Protein AF-A0A7C3A676-F1 (afdb_monomer)

Structure (mmCIF, N/CA/C/O backbone):
data_AF-A0A7C3A676-F1
#
_entry.id   AF-A0A7C3A676-F1
#
loop_
_atom_site.group_PDB
_atom_site.id
_atom_site.type_symbol
_atom_site.label_atom_id
_atom_site.label_alt_id
_atom_site.label_comp_id
_atom_site.label_asym_id
_atom_site.label_entity_id
_atom_site.label_seq_id
_atom_site.pdbx_PDB_ins_code
_atom_site.Cartn_x
_atom_site.Cartn_y
_atom_site.Cartn_z
_atom_site.occupancy
_atom_site.B_iso_or_equiv
_atom_site.auth_seq_id
_atom_site.auth_comp_id
_atom_site.auth_asym_id
_atom_site.auth_atom_id
_atom_site.pdbx_PDB_model_num
ATOM 1 N N . MET A 1 1 ? 19.407 -30.381 -9.471 1.00 45.50 1 MET A N 1
ATOM 2 C CA . MET A 1 1 ? 19.135 -29.825 -8.133 1.00 45.50 1 MET A CA 1
ATOM 3 C C . MET A 1 1 ? 17.690 -29.392 -8.176 1.00 45.50 1 MET A C 1
ATOM 5 O O . MET A 1 1 ? 17.385 -28.466 -8.913 1.00 45.50 1 MET A O 1
ATOM 9 N N . GLU A 1 2 ? 16.801 -30.163 -7.560 1.00 44.75 2 GLU A N 1
ATOM 10 C CA . GLU A 1 2 ? 15.381 -29.816 -7.490 1.00 44.75 2 GLU A CA 1
ATOM 11 C C . GLU A 1 2 ? 15.238 -28.639 -6.521 1.00 44.75 2 GLU A C 1
ATOM 13 O O . GLU A 1 2 ? 15.694 -28.715 -5.381 1.00 44.75 2 GLU A O 1
ATOM 18 N N . GLU A 1 3 ? 14.711 -27.517 -7.012 1.00 46.34 3 GLU A N 1
ATOM 19 C CA . GLU A 1 3 ? 14.457 -26.332 -6.196 1.00 46.34 3 GLU A CA 1
ATOM 20 C C . GLU A 1 3 ? 13.332 -26.639 -5.204 1.00 46.34 3 GLU A C 1
ATOM 22 O O . GLU A 1 3 ? 12.216 -26.984 -5.598 1.00 46.34 3 GLU A O 1
ATOM 27 N N . GLU A 1 4 ? 13.620 -26.522 -3.906 1.00 50.91 4 GLU A N 1
ATOM 28 C CA . GLU A 1 4 ? 12.592 -26.653 -2.879 1.00 50.91 4 GLU A CA 1
ATOM 29 C C . GLU A 1 4 ? 11.526 -25.557 -3.059 1.00 50.91 4 GLU A C 1
ATOM 31 O O . GLU A 1 4 ? 11.861 -24.376 -3.219 1.00 50.91 4 GLU A O 1
ATOM 36 N N . PRO A 1 5 ? 10.228 -25.903 -3.009 1.00 44.09 5 PRO A N 1
ATOM 37 C CA . PRO A 1 5 ? 9.170 -24.919 -3.135 1.00 44.09 5 PRO A CA 1
ATOM 38 C C . PRO A 1 5 ? 9.249 -23.924 -1.972 1.00 44.09 5 PRO A C 1
ATOM 40 O O . PRO A 1 5 ? 9.315 -24.318 -0.808 1.00 44.09 5 PRO A O 1
ATOM 43 N N . LEU A 1 6 ? 9.190 -22.623 -2.284 1.00 57.06 6 LEU A N 1
ATOM 44 C CA . LEU A 1 6 ? 9.014 -21.536 -1.314 1.00 57.06 6 LEU A CA 1
ATOM 45 C C . LEU A 1 6 ? 7.661 -21.691 -0.589 1.00 57.06 6 LEU A C 1
ATOM 47 O O . LEU A 1 6 ? 6.676 -21.014 -0.891 1.00 57.06 6 LEU A O 1
ATOM 51 N N . VAL A 1 7 ? 7.585 -22.610 0.372 1.00 51.97 7 VAL A N 1
ATOM 52 C CA . VAL A 1 7 ? 6.413 -22.792 1.223 1.00 51.97 7 VAL A CA 1
ATOM 53 C C . VAL A 1 7 ? 6.361 -21.628 2.209 1.00 51.97 7 VAL A C 1
ATOM 55 O O . VAL A 1 7 ? 7.254 -21.409 3.027 1.00 51.97 7 VAL A O 1
ATOM 58 N N . ARG A 1 8 ? 5.281 -20.850 2.088 1.00 51.19 8 ARG A N 1
ATOM 59 C CA . ARG A 1 8 ? 4.954 -19.678 2.901 1.00 51.19 8 ARG A CA 1
ATOM 60 C C . ARG A 1 8 ? 5.052 -20.006 4.391 1.00 51.19 8 ARG A C 1
ATOM 62 O O . ARG A 1 8 ? 4.233 -20.754 4.920 1.00 51.19 8 ARG A O 1
ATOM 69 N N . ARG A 1 9 ? 5.981 -19.358 5.096 1.00 53.09 9 ARG A N 1
ATOM 70 C CA . ARG A 1 9 ? 5.909 -19.259 6.556 1.00 53.09 9 ARG A CA 1
ATOM 71 C C . ARG A 1 9 ? 4.659 -18.453 6.903 1.00 53.09 9 ARG A C 1
ATOM 73 O O . ARG A 1 9 ? 4.603 -17.253 6.641 1.00 53.09 9 ARG A O 1
ATOM 80 N N . HIS A 1 10 ? 3.645 -19.108 7.463 1.00 48.91 10 HIS A N 1
ATOM 81 C CA . HIS A 1 10 ? 2.546 -18.411 8.121 1.00 48.91 10 HIS A CA 1
ATOM 82 C C . HIS A 1 10 ? 3.152 -17.673 9.315 1.00 48.91 10 HIS A C 1
ATOM 84 O O . HIS A 1 10 ? 3.461 -18.288 10.330 1.00 48.91 10 HIS A O 1
ATOM 90 N N . ASN A 1 11 ? 3.426 -16.378 9.164 1.00 52.81 11 ASN A N 1
ATOM 91 C CA . ASN A 1 11 ? 3.906 -15.562 10.265 1.00 52.81 11 ASN A CA 1
ATOM 92 C C . ASN A 1 11 ? 2.674 -15.171 11.099 1.00 52.81 11 ASN A C 1
ATOM 94 O O . ASN A 1 11 ? 1.883 -14.348 10.635 1.00 52.81 11 ASN A O 1
ATOM 98 N N . PRO A 1 12 ? 2.466 -15.735 12.305 1.00 55.19 12 PRO A N 1
ATOM 99 C CA . PRO A 1 12 ? 1.241 -15.524 13.084 1.00 55.19 12 PRO A CA 1
ATOM 100 C C . PRO A 1 12 ? 1.063 -14.069 13.554 1.00 55.19 12 PRO A C 1
ATOM 102 O O . PRO A 1 12 ? 0.052 -13.732 14.164 1.00 55.19 12 PRO A O 1
ATOM 105 N N . ARG A 1 13 ? 2.042 -13.193 13.289 1.00 71.44 13 ARG A N 1
ATOM 106 C CA . ARG A 1 13 ? 2.032 -11.786 13.695 1.00 71.44 13 ARG A CA 1
ATOM 107 C C . ARG A 1 13 ? 1.218 -10.861 12.789 1.00 71.44 13 ARG A C 1
ATOM 109 O O . ARG A 1 13 ? 0.818 -9.800 13.264 1.00 71.44 13 ARG A O 1
ATOM 116 N N . PHE A 1 14 ? 0.950 -11.222 11.530 1.00 80.50 14 PHE A N 1
ATOM 117 C CA . PHE A 1 14 ? 0.287 -10.319 10.578 1.00 80.50 14 PHE A CA 1
ATOM 118 C C . PHE A 1 14 ? -0.700 -11.076 9.684 1.00 80.50 14 PHE A C 1
ATOM 120 O O . PHE A 1 14 ? -0.361 -12.099 9.094 1.00 80.50 14 PHE A O 1
ATOM 127 N N . ARG A 1 15 ? -1.933 -10.568 9.558 1.00 89.50 15 ARG A N 1
ATOM 128 C CA . ARG A 1 15 ? -2.944 -11.146 8.663 1.00 89.50 15 ARG A CA 1
ATOM 129 C C . ARG A 1 15 ? -2.781 -10.574 7.256 1.00 89.50 15 ARG A C 1
ATOM 131 O O . ARG A 1 15 ? -2.953 -9.376 7.064 1.00 89.50 15 ARG A O 1
ATOM 138 N N . THR A 1 16 ? -2.515 -11.435 6.278 1.00 90.50 16 THR A N 1
ATOM 139 C CA . THR A 1 16 ? -2.428 -11.059 4.857 1.00 90.50 16 THR A CA 1
ATOM 140 C C . THR A 1 16 ? -3.714 -11.435 4.124 1.00 90.50 16 THR A C 1
ATOM 142 O O . THR A 1 16 ? -4.190 -12.563 4.247 1.00 90.50 16 THR A O 1
ATOM 145 N N . ILE A 1 17 ? -4.268 -10.503 3.347 1.00 91.12 17 ILE A N 1
ATOM 146 C CA . ILE A 1 17 ? -5.465 -10.710 2.521 1.00 91.12 17 ILE A CA 1
ATOM 147 C C . ILE A 1 17 ? -5.115 -10.313 1.087 1.00 91.12 17 ILE A C 1
ATOM 149 O O . ILE A 1 17 ? -4.716 -9.179 0.847 1.00 91.12 17 ILE A O 1
ATOM 153 N N . ALA A 1 18 ? -5.252 -11.246 0.146 1.00 90.44 18 ALA A N 1
ATOM 154 C CA . ALA A 1 18 ? -5.069 -10.981 -1.278 1.00 90.44 18 ALA A CA 1
ATOM 155 C C . ALA A 1 18 ? -6.436 -10.797 -1.948 1.00 90.44 18 ALA A C 1
ATOM 157 O O . ALA A 1 18 ? -7.304 -11.661 -1.832 1.00 90.44 18 ALA A O 1
ATOM 158 N N . ILE A 1 19 ? -6.617 -9.680 -2.654 1.00 88.88 19 ILE A N 1
ATOM 159 C CA . ILE A 1 19 ? -7.839 -9.354 -3.398 1.00 88.88 19 ILE A CA 1
ATOM 160 C C . ILE A 1 19 ? -7.522 -9.496 -4.888 1.00 88.88 19 ILE A C 1
ATOM 162 O O . ILE A 1 19 ? -6.638 -8.820 -5.403 1.00 88.88 19 ILE A O 1
ATOM 166 N N . THR A 1 20 ? -8.223 -10.393 -5.582 1.00 88.50 20 THR A N 1
ATOM 167 C CA . THR A 1 20 ? -7.958 -10.733 -6.990 1.00 88.50 20 THR A CA 1
ATOM 168 C C . THR A 1 20 ? -9.255 -10.942 -7.779 1.00 88.50 20 THR A C 1
ATOM 170 O O . THR A 1 20 ? -10.339 -11.005 -7.204 1.00 88.50 20 THR A O 1
ATOM 173 N N . SER A 1 21 ? -9.159 -11.005 -9.108 1.00 85.38 21 SER A N 1
ATOM 174 C CA . SER A 1 21 ? -10.281 -11.238 -10.025 1.00 85.38 21 SER A CA 1
ATOM 175 C C . SER A 1 21 ? -9.778 -11.664 -11.403 1.00 85.38 21 SER A C 1
ATOM 177 O O . SER A 1 21 ? -8.751 -11.157 -11.843 1.00 85.38 21 SER A O 1
ATOM 179 N N . GLY A 1 22 ? -10.565 -12.437 -12.153 1.00 82.62 22 GLY A N 1
ATOM 180 C CA . GLY A 1 22 ? -10.228 -12.811 -13.535 1.00 82.62 22 GLY A CA 1
ATOM 181 C C . GLY A 1 22 ? -10.493 -11.744 -14.609 1.00 82.62 22 GLY A C 1
ATOM 182 O O . GLY A 1 22 ? -10.188 -11.983 -15.771 1.00 82.62 22 GLY A O 1
ATOM 183 N N . LYS A 1 23 ? -11.089 -10.591 -14.267 1.00 81.88 23 LYS A N 1
ATOM 184 C CA . LYS A 1 23 ? -11.439 -9.524 -15.225 1.00 81.88 23 LYS A CA 1
ATOM 185 C C . LYS A 1 23 ? -10.940 -8.149 -14.763 1.00 81.88 23 LYS A C 1
ATOM 187 O O . LYS A 1 23 ? 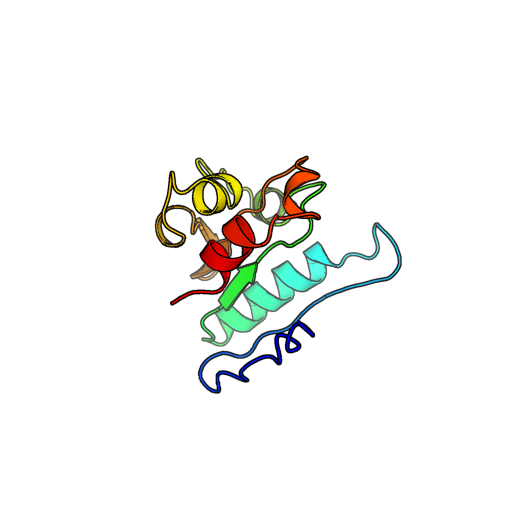-10.907 -7.856 -13.566 1.00 81.88 23 LYS A O 1
ATOM 192 N N . GLY A 1 24 ? -10.580 -7.290 -15.716 1.00 82.50 24 GLY A N 1
ATOM 193 C CA . GLY A 1 24 ? -10.311 -5.869 -15.462 1.00 82.50 24 GLY A CA 1
ATOM 194 C C . GLY A 1 24 ? -11.585 -5.107 -15.073 1.00 82.50 24 GLY A C 1
ATOM 195 O O . GLY A 1 24 ? -12.689 -5.546 -15.381 1.00 82.50 24 GLY A O 1
ATOM 196 N N . GLY A 1 25 ? -11.447 -3.983 -14.364 1.00 83.12 25 GLY A N 1
ATOM 197 C CA . GLY A 1 25 ? -12.564 -3.059 -14.106 1.00 83.12 25 GLY A CA 1
ATOM 198 C C . GLY A 1 25 ? -13.611 -3.487 -13.065 1.00 83.12 25 GLY A C 1
ATOM 199 O O . GLY A 1 25 ? -14.529 -2.727 -12.794 1.00 83.12 25 GLY A O 1
ATOM 200 N N . VAL A 1 26 ? -13.478 -4.648 -12.415 1.00 88.81 26 VAL A N 1
ATOM 201 C CA . VAL A 1 26 ? -14.473 -5.143 -11.431 1.00 88.81 26 VAL A CA 1
ATOM 202 C C . VAL A 1 26 ? -14.445 -4.439 -10.061 1.00 88.81 26 VAL A C 1
ATOM 204 O O . VAL A 1 26 ? -15.131 -4.863 -9.139 1.00 88.81 26 VAL A O 1
ATOM 207 N N . GLY A 1 27 ? -13.615 -3.406 -9.888 1.00 88.50 27 GLY A N 1
ATOM 208 C CA . GLY A 1 27 ? -13.556 -2.630 -8.643 1.00 88.50 27 GLY A CA 1
ATOM 209 C C . GLY A 1 27 ? -12.644 -3.182 -7.538 1.00 88.50 27 GLY A C 1
ATOM 210 O O . GLY A 1 27 ? -12.790 -2.778 -6.389 1.00 88.50 27 GLY A O 1
ATOM 211 N N . LYS A 1 28 ? -11.675 -4.058 -7.850 1.00 89.69 28 LYS A N 1
ATOM 212 C CA . LYS A 1 28 ? -10.715 -4.605 -6.862 1.00 89.69 28 LYS A CA 1
ATOM 213 C C . LYS A 1 28 ? -10.036 -3.530 -6.012 1.00 89.69 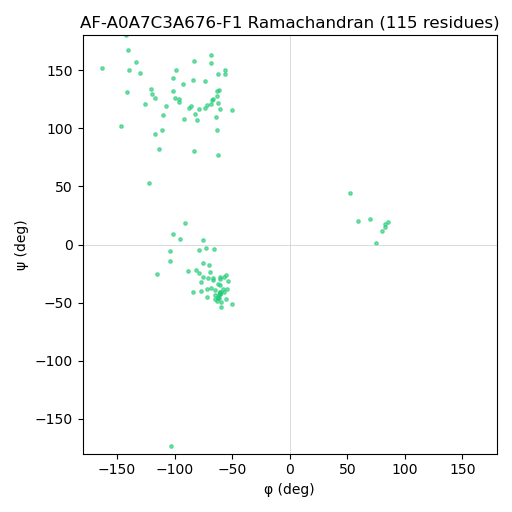28 LYS A C 1
ATOM 215 O O . LYS A 1 28 ? -10.051 -3.632 -4.792 1.00 89.69 28 LYS A O 1
ATOM 220 N N . THR A 1 29 ? -9.466 -2.511 -6.654 1.00 87.62 29 THR A N 1
ATOM 221 C CA . THR A 1 29 ? -8.756 -1.416 -5.978 1.00 87.62 29 THR A CA 1
ATOM 222 C C . THR A 1 29 ? -9.694 -0.643 -5.062 1.00 87.62 29 THR A C 1
ATOM 224 O O . THR A 1 29 ? -9.375 -0.450 -3.896 1.00 87.62 29 THR A O 1
ATOM 227 N N . ASN A 1 30 ? -10.892 -0.297 -5.549 1.00 90.31 30 ASN A N 1
ATOM 228 C CA . ASN A 1 30 ? -11.932 0.352 -4.746 1.00 90.31 30 ASN A CA 1
ATOM 229 C C . ASN A 1 30 ? -12.271 -0.466 -3.495 1.00 90.31 30 ASN A C 1
ATOM 231 O O . ASN A 1 30 ? -12.333 0.077 -2.392 1.00 90.31 30 ASN A O 1
ATOM 235 N N . PHE A 1 31 ? -12.467 -1.775 -3.658 1.00 92.69 31 PHE A N 1
ATOM 236 C CA . PHE A 1 31 ? -12.765 -2.668 -2.546 1.00 92.69 31 PHE A CA 1
ATOM 237 C C . PHE A 1 31 ? -11.593 -2.759 -1.560 1.00 92.69 31 PHE A C 1
ATOM 239 O O . PHE A 1 31 ? -11.798 -2.612 -0.359 1.00 92.69 31 PHE A O 1
ATOM 246 N N . ALA A 1 32 ? -10.363 -2.942 -2.049 1.00 91.88 32 ALA A N 1
ATOM 247 C CA . ALA A 1 32 ? -9.162 -3.025 -1.219 1.00 91.88 32 ALA A CA 1
ATOM 248 C C . ALA A 1 32 ? -8.910 -1.739 -0.418 1.00 91.88 32 ALA A C 1
ATOM 250 O O . ALA A 1 32 ? -8.665 -1.803 0.787 1.00 91.88 32 ALA A O 1
ATOM 251 N N . ALA A 1 33 ? -9.026 -0.583 -1.075 1.00 91.62 33 ALA A N 1
ATOM 252 C CA . ALA A 1 33 ? -8.863 0.735 -0.477 1.00 91.62 33 ALA A CA 1
ATOM 253 C C . ALA A 1 33 ? -9.872 0.966 0.655 1.00 91.62 33 ALA A C 1
ATOM 255 O O . ALA A 1 33 ? -9.486 1.239 1.792 1.00 91.62 33 ALA A O 1
ATOM 256 N N . ASN A 1 34 ? -11.164 0.778 0.372 1.00 94.69 34 ASN A N 1
ATOM 257 C CA . ASN A 1 34 ? -12.218 0.997 1.362 1.00 94.69 34 ASN A CA 1
ATOM 258 C C . ASN A 1 34 ? -12.188 -0.034 2.493 1.00 94.69 34 ASN A C 1
ATOM 260 O O . ASN A 1 34 ? -12.406 0.326 3.648 1.00 94.69 34 ASN A O 1
ATOM 264 N N . LEU A 1 35 ? -11.869 -1.299 2.199 1.00 95.62 35 LEU A N 1
ATOM 265 C CA . LEU A 1 35 ? -11.675 -2.312 3.235 1.00 95.62 35 LEU A CA 1
ATOM 266 C C . LEU A 1 35 ? -10.537 -1.912 4.178 1.00 95.62 35 LEU A C 1
ATOM 268 O O . LEU A 1 35 ? -10.673 -2.044 5.393 1.00 95.62 35 LEU A O 1
ATOM 272 N N . GLY A 1 36 ? -9.431 -1.400 3.634 1.00 95.06 36 GLY A N 1
ATOM 273 C CA . GLY A 1 36 ? -8.310 -0.928 4.436 1.00 95.06 36 GLY A CA 1
ATOM 274 C C 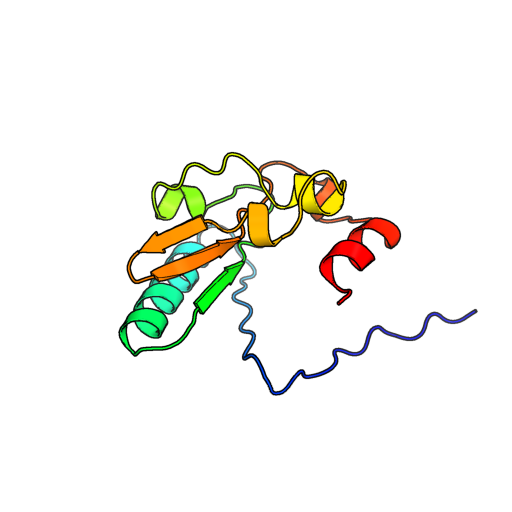. GLY A 1 36 ? -8.689 0.240 5.346 1.00 95.06 36 GLY A C 1
ATOM 275 O O . GLY A 1 36 ? -8.393 0.198 6.539 1.00 95.06 36 GLY A O 1
ATOM 276 N N . VAL A 1 37 ? -9.413 1.230 4.815 1.00 95.88 37 VAL A N 1
ATOM 277 C CA . VAL A 1 37 ? -9.938 2.364 5.595 1.00 95.88 37 VAL A CA 1
ATOM 278 C C . VAL A 1 37 ? -10.877 1.885 6.705 1.00 95.88 37 VAL A C 1
ATOM 280 O O . VAL A 1 37 ? -10.680 2.238 7.865 1.00 95.88 37 VAL A O 1
ATOM 283 N N . ALA A 1 38 ? -11.848 1.024 6.390 1.00 97.56 38 ALA A N 1
ATOM 284 C CA . ALA A 1 38 ? -12.798 0.502 7.373 1.00 97.56 38 ALA A CA 1
ATOM 285 C C . ALA A 1 38 ? -12.098 -0.286 8.495 1.00 97.56 38 ALA A C 1
ATOM 287 O O . ALA A 1 38 ? -12.427 -0.136 9.672 1.00 97.56 38 ALA A O 1
ATOM 288 N N . LEU A 1 39 ? -11.09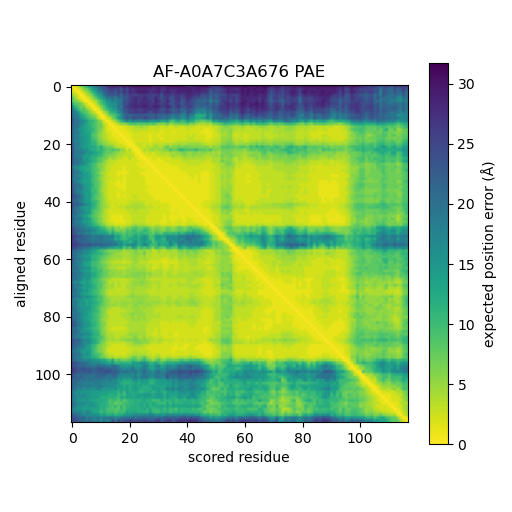2 -1.098 8.151 1.00 96.75 39 LEU A N 1
ATOM 289 C CA . LEU A 1 39 ? -10.275 -1.816 9.131 1.00 96.75 39 LEU A CA 1
ATOM 290 C C . LEU A 1 39 ? -9.459 -0.860 10.014 1.00 96.75 39 LEU A C 1
ATOM 292 O O . LEU A 1 39 ? -9.337 -1.093 11.219 1.00 96.75 39 LEU A O 1
ATOM 296 N N . SER A 1 40 ? -8.929 0.218 9.438 1.00 97.06 40 SER A N 1
ATOM 297 C CA . SER A 1 40 ? -8.197 1.241 10.190 1.00 97.06 40 SER A CA 1
ATOM 298 C C . SER A 1 40 ? -9.095 1.975 11.181 1.00 97.06 40 SER A C 1
ATOM 300 O O . SER A 1 40 ? -8.741 2.135 12.348 1.00 97.06 40 SER A O 1
ATOM 302 N N . GLN A 1 41 ? -10.309 2.334 10.756 1.00 96.81 41 GLN A N 1
ATOM 303 C CA . GLN A 1 41 ? -11.304 3.006 11.596 1.00 96.81 41 GLN A CA 1
ATOM 304 C C . GLN A 1 41 ? -11.712 2.184 12.828 1.00 96.81 41 GLN A C 1
ATOM 306 O O . GLN A 1 41 ? -12.033 2.762 13.862 1.00 96.81 41 GLN A O 1
ATOM 311 N N . ILE A 1 42 ? -11.643 0.848 12.764 1.00 96.88 42 ILE A N 1
ATOM 312 C CA . ILE A 1 42 ? -11.875 -0.039 13.921 1.00 96.88 42 ILE A CA 1
ATOM 313 C C . ILE A 1 42 ? -10.587 -0.368 14.704 1.00 96.88 42 ILE A C 1
ATOM 315 O O . ILE A 1 42 ? -10.528 -1.349 15.450 1.00 96.88 42 ILE A O 1
ATOM 319 N N . GLY A 1 43 ? -9.533 0.431 14.525 1.00 95.81 43 GLY A N 1
ATOM 320 C CA . GLY A 1 43 ? -8.290 0.368 15.294 1.00 95.81 43 GLY A CA 1
ATOM 321 C C . GLY A 1 43 ? -7.283 -0.683 14.820 1.00 95.81 43 GLY A C 1
ATOM 322 O O . GLY A 1 43 ? -6.362 -1.025 15.568 1.00 95.81 43 GLY A O 1
ATOM 323 N N . LYS A 1 44 ? -7.427 -1.244 13.611 1.00 95.69 44 LYS A N 1
ATOM 324 C CA . LYS A 1 44 ? -6.413 -2.155 13.055 1.00 95.69 44 LYS A CA 1
ATOM 325 C C . LYS A 1 44 ? -5.296 -1.364 12.385 1.00 95.69 44 LYS A C 1
ATOM 327 O O . LYS A 1 44 ? -5.538 -0.396 11.681 1.00 95.69 44 LYS A O 1
ATOM 332 N N . LYS A 1 45 ? -4.057 -1.831 12.544 1.00 95.38 45 LYS A N 1
ATOM 333 C CA . LYS A 1 45 ? -2.922 -1.331 11.759 1.00 95.38 45 LYS A CA 1
ATOM 334 C C . LYS A 1 45 ? -2.975 -1.973 10.379 1.00 95.38 45 LYS A C 1
ATOM 336 O O . LYS A 1 45 ? -2.874 -3.196 10.278 1.00 95.38 45 LYS A O 1
ATOM 341 N N . VAL A 1 46 ? -3.153 -1.158 9.346 1.00 95.56 46 VAL A N 1
ATOM 342 C CA . VAL A 1 46 ? -3.338 -1.624 7.970 1.00 95.56 46 VAL A CA 1
ATOM 343 C C . VAL A 1 46 ? -2.244 -1.063 7.075 1.00 95.56 46 VAL A C 1
ATOM 345 O O . VAL A 1 46 ? -1.954 0.133 7.099 1.00 95.56 46 VAL A O 1
ATOM 348 N N . ILE A 1 47 ? -1.674 -1.949 6.261 1.00 93.81 47 ILE A N 1
ATOM 349 C CA . ILE A 1 47 ? -0.812 -1.599 5.139 1.00 93.81 47 ILE A CA 1
ATOM 350 C C . ILE A 1 47 ? -1.507 -2.095 3.873 1.00 93.81 47 ILE A C 1
ATOM 352 O O . ILE A 1 47 ? -1.865 -3.271 3.791 1.00 93.81 47 ILE A O 1
ATOM 356 N N . ILE A 1 48 ? -1.703 -1.206 2.903 1.00 91.69 48 ILE A N 1
ATOM 357 C CA . ILE A 1 48 ? -2.174 -1.560 1.566 1.00 91.69 48 ILE A CA 1
ATOM 358 C C . ILE A 1 48 ? -0.960 -1.695 0.658 1.00 91.69 48 ILE A C 1
ATOM 360 O O . ILE A 1 48 ? -0.148 -0.779 0.537 1.00 91.69 48 ILE A O 1
ATOM 364 N N . PHE A 1 49 ? -0.858 -2.855 0.022 1.00 87.31 49 PHE A N 1
ATOM 365 C CA . PHE A 1 49 ? 0.134 -3.144 -0.998 1.00 87.31 49 PHE A CA 1
ATOM 366 C C . PHE A 1 49 ? -0.594 -3.254 -2.335 1.00 87.31 49 PHE A C 1
ATOM 368 O O . PHE A 1 49 ? -1.385 -4.183 -2.525 1.00 87.31 49 PHE A O 1
ATOM 375 N N . ASP A 1 50 ? -0.367 -2.300 -3.236 1.00 75.69 50 ASP A N 1
ATOM 376 C CA . ASP A 1 50 ? -0.941 -2.357 -4.578 1.00 75.69 50 ASP A CA 1
ATOM 377 C C . ASP A 1 50 ? -0.059 -3.256 -5.458 1.00 75.69 50 ASP A C 1
ATOM 379 O O . ASP A 1 50 ? 1.109 -2.965 -5.706 1.00 75.69 50 ASP A O 1
ATOM 383 N N . ALA A 1 51 ? -0.594 -4.407 -5.861 1.00 66.31 51 ALA A N 1
ATOM 384 C CA . ALA A 1 51 ? 0.100 -5.363 -6.725 1.00 66.31 51 ALA A CA 1
ATOM 385 C C . ALA A 1 51 ? -0.258 -5.171 -8.209 1.00 66.31 51 ALA A C 1
ATOM 387 O O . ALA A 1 51 ? 0.170 -5.968 -9.046 1.00 66.31 51 ALA A O 1
ATOM 388 N N . ASP A 1 52 ? -1.048 -4.144 -8.545 1.00 67.00 52 ASP A N 1
ATOM 389 C CA . ASP A 1 52 ? -1.370 -3.799 -9.927 1.00 67.00 52 ASP A CA 1
ATOM 390 C C . ASP A 1 52 ? -0.249 -2.934 -10.529 1.00 67.00 52 ASP A C 1
ATOM 392 O O . ASP A 1 52 ? -0.288 -1.708 -10.576 1.00 67.00 52 ASP A O 1
ATOM 396 N N . LEU A 1 53 ? 0.820 -3.610 -10.952 1.00 57.19 53 LEU A N 1
ATOM 397 C CA . LEU A 1 53 ? 2.061 -3.009 -11.463 1.00 57.19 53 LEU A CA 1
ATOM 398 C C . LEU A 1 53 ? 1.913 -2.390 -12.871 1.00 57.19 53 LEU A C 1
ATOM 400 O O . LEU A 1 53 ? 2.858 -1.814 -13.413 1.00 57.19 53 LEU A O 1
ATOM 404 N N . GLY A 1 54 ? 0.735 -2.521 -13.491 1.00 51.53 54 GLY A N 1
ATOM 405 C CA . GLY A 1 54 ? 0.418 -1.903 -14.780 1.00 51.53 54 GLY A CA 1
ATOM 406 C C . GLY A 1 54 ? -0.043 -0.454 -14.633 1.00 51.53 54 GLY A C 1
ATOM 407 O O . GLY A 1 54 ? 0.381 0.406 -15.402 1.00 51.53 54 GLY A O 1
ATOM 408 N N . LEU A 1 55 ? -0.862 -0.176 -13.617 1.00 57.97 55 LEU A N 1
ATOM 409 C CA . LEU A 1 55 ? -1.416 1.137 -13.292 1.00 57.97 55 LEU A CA 1
ATOM 410 C C . LEU A 1 55 ? -1.542 1.204 -11.768 1.00 57.97 55 LEU A C 1
ATOM 412 O O . LEU A 1 55 ? -2.458 0.604 -11.206 1.00 57.97 55 LEU A O 1
ATOM 416 N N . ALA A 1 56 ? -0.609 1.892 -11.105 1.00 60.09 56 ALA A N 1
ATOM 417 C CA . ALA A 1 56 ? -0.722 2.141 -9.672 1.00 60.09 56 ALA A CA 1
ATOM 418 C C . ALA A 1 56 ? -2.009 2.943 -9.444 1.00 60.09 56 ALA A C 1
ATOM 420 O O . ALA A 1 56 ? -2.189 4.013 -10.027 1.00 60.09 56 ALA A O 1
ATOM 421 N N . ASN A 1 57 ? -2.950 2.352 -8.709 1.00 70.44 57 ASN A N 1
ATOM 422 C CA . ASN A 1 57 ? -4.303 2.884 -8.607 1.00 70.44 57 ASN A CA 1
ATOM 423 C C . ASN A 1 57 ? -4.618 3.333 -7.183 1.00 70.44 57 ASN A C 1
ATOM 425 O O . ASN A 1 57 ? -5.480 4.186 -7.008 1.00 70.44 57 ASN A O 1
ATOM 429 N N . VAL A 1 58 ? -3.966 2.774 -6.159 1.00 78.94 58 VAL A N 1
ATOM 430 C CA . VAL A 1 58 ? -4.226 3.146 -4.756 1.00 78.94 58 VAL A CA 1
ATOM 431 C C . VAL A 1 58 ? -3.682 4.534 -4.412 1.00 78.94 58 VAL A C 1
ATOM 433 O O . VAL A 1 58 ? -4.327 5.274 -3.675 1.00 78.94 58 VAL A O 1
ATOM 436 N N . ASP A 1 59 ? -2.515 4.894 -4.937 1.00 80.12 59 ASP A N 1
ATOM 437 C CA . ASP A 1 59 ? -1.948 6.235 -4.803 1.00 80.12 59 ASP A CA 1
ATOM 438 C C . ASP A 1 59 ? -2.843 7.278 -5.477 1.00 80.12 59 ASP A C 1
ATOM 440 O O . ASP A 1 59 ? -3.244 8.229 -4.819 1.00 80.12 59 ASP A O 1
ATOM 444 N N . VAL A 1 60 ? -3.277 7.045 -6.718 1.00 82.31 60 VAL A N 1
ATOM 445 C CA . VAL A 1 60 ? -4.248 7.917 -7.404 1.00 82.31 60 VAL A CA 1
ATOM 446 C C . VAL A 1 60 ? -5.581 7.981 -6.653 1.00 82.31 60 VAL A C 1
ATOM 448 O O . VAL A 1 60 ? -6.153 9.055 -6.492 1.00 82.31 60 VAL A O 1
ATOM 451 N N . PHE A 1 61 ? -6.079 6.843 -6.160 1.00 85.25 61 PHE A N 1
ATOM 452 C CA . PHE A 1 61 ? -7.353 6.767 -5.440 1.00 85.25 61 PHE A CA 1
ATOM 453 C C . PHE A 1 61 ? -7.368 7.621 -4.167 1.00 85.25 61 PHE A C 1
ATOM 455 O O . PHE A 1 61 ? -8.406 8.172 -3.806 1.00 85.25 61 PHE A O 1
ATOM 462 N N . PHE A 1 62 ? -6.226 7.724 -3.488 1.00 90.19 62 PHE A N 1
ATOM 463 C CA . PHE A 1 62 ? -6.068 8.516 -2.270 1.00 90.19 62 PHE A CA 1
ATOM 464 C C . PHE A 1 62 ? -5.378 9.870 -2.493 1.00 90.19 62 PHE A C 1
ATOM 466 O O . PHE A 1 62 ? -5.056 10.527 -1.507 1.00 90.19 62 PHE A O 1
ATOM 473 N N . ASP A 1 63 ? -5.163 10.281 -3.747 1.00 89.81 63 ASP A N 1
ATOM 474 C CA . ASP A 1 63 ? -4.433 11.503 -4.120 1.00 89.81 63 ASP A CA 1
ATOM 475 C C . ASP A 1 63 ? -3.042 11.603 -3.456 1.00 89.81 63 ASP A C 1
ATOM 477 O O . ASP A 1 63 ? -2.628 12.618 -2.898 1.00 89.81 63 ASP A O 1
ATOM 481 N N . LEU A 1 64 ? -2.316 10.482 -3.459 1.00 88.56 64 LEU A N 1
ATOM 482 C CA . LEU A 1 64 ? -0.963 10.377 -2.928 1.00 88.56 64 LEU A CA 1
ATOM 483 C C . LEU A 1 64 ? 0.056 10.614 -4.042 1.00 88.56 64 LEU A C 1
ATOM 485 O O . LEU A 1 64 ? -0.046 10.066 -5.138 1.00 88.56 64 LEU A O 1
ATOM 489 N N . HIS A 1 65 ? 1.107 11.364 -3.719 1.00 88.31 65 HIS A N 1
ATOM 490 C CA . HIS A 1 65 ? 2.194 11.675 -4.646 1.00 88.31 65 HIS A CA 1
ATOM 491 C C . HIS A 1 65 ? 3.507 11.026 -4.179 1.00 88.31 65 HIS A C 1
ATOM 493 O O . HIS A 1 65 ? 4.319 11.678 -3.510 1.00 88.31 65 HIS A O 1
ATOM 499 N N . PRO A 1 66 ? 3.732 9.732 -4.480 1.00 87.38 66 PRO A N 1
ATOM 500 C CA . PRO A 1 66 ? 4.969 9.055 -4.111 1.00 87.38 66 PRO A CA 1
ATOM 501 C C . PRO A 1 66 ? 6.180 9.682 -4.808 1.00 87.38 66 PRO A C 1
ATOM 503 O O . PRO A 1 66 ? 6.224 9.787 -6.031 1.00 87.38 66 PRO A O 1
ATOM 506 N N . LYS A 1 67 ? 7.209 10.042 -4.030 1.00 89.62 67 LYS A N 1
ATOM 507 C CA . LYS A 1 67 ? 8.532 10.414 -4.574 1.00 89.62 67 LYS A CA 1
ATOM 508 C C . LYS A 1 67 ? 9.343 9.190 -5.000 1.00 89.62 67 LYS A C 1
ATOM 510 O O . LYS A 1 67 ? 10.127 9.262 -5.938 1.00 89.62 67 LYS A O 1
ATOM 515 N N . TYR A 1 68 ? 9.145 8.083 -4.289 1.00 89.44 68 TYR A N 1
ATOM 516 C CA . TYR A 1 68 ? 9.795 6.797 -4.505 1.00 89.44 68 TYR A CA 1
ATOM 517 C C . TYR A 1 68 ? 8.737 5.696 -4.462 1.00 89.44 68 TYR A C 1
ATOM 519 O O . TYR A 1 68 ? 7.670 5.863 -3.874 1.00 89.44 68 TYR A O 1
ATOM 527 N N . ASN A 1 69 ? 9.041 4.563 -5.081 1.00 87.38 69 ASN A N 1
ATOM 528 C CA . ASN A 1 69 ? 8.137 3.423 -5.183 1.00 87.38 69 ASN A CA 1
ATOM 529 C C . ASN A 1 69 ? 8.897 2.103 -5.060 1.00 87.38 69 ASN A C 1
ATOM 531 O O . ASN A 1 69 ? 10.124 2.092 -4.935 1.00 87.38 69 ASN A O 1
ATOM 535 N N . LEU A 1 70 ? 8.173 0.986 -5.136 1.00 85.06 70 LEU A N 1
ATOM 536 C CA . LEU A 1 70 ? 8.742 -0.344 -4.937 1.00 85.06 70 LEU A CA 1
ATOM 537 C C . L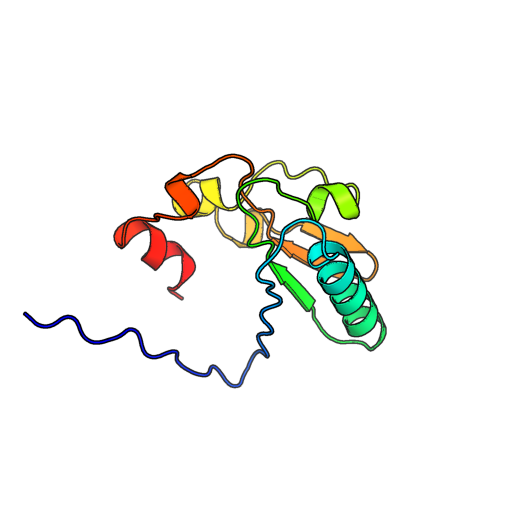EU A 1 70 ? 9.937 -0.663 -5.854 1.00 85.06 70 LEU A C 1
ATOM 539 O O . LEU A 1 70 ? 10.804 -1.440 -5.464 1.00 85.06 70 LEU A O 1
ATOM 543 N N . LYS A 1 71 ? 10.040 -0.043 -7.039 1.00 84.06 71 LYS A N 1
ATOM 544 C CA . LYS A 1 71 ? 11.194 -0.227 -7.934 1.00 84.06 71 LYS A CA 1
ATOM 545 C C . LYS A 1 71 ? 12.500 0.216 -7.273 1.00 84.06 71 LYS A C 1
ATOM 547 O O . LYS A 1 71 ? 13.498 -0.481 -7.407 1.00 84.06 71 LYS A O 1
ATOM 552 N N . HIS A 1 72 ? 12.478 1.326 -6.538 1.00 87.44 72 HIS A N 1
ATOM 553 C CA . HIS A 1 72 ? 13.653 1.858 -5.841 1.00 87.44 72 HIS A CA 1
ATOM 554 C C . HIS A 1 72 ? 14.102 0.931 -4.703 1.00 87.44 72 HIS A C 1
ATOM 556 O O . HIS A 1 72 ? 15.289 0.816 -4.411 1.00 87.44 72 HIS A O 1
ATOM 562 N N . VAL A 1 73 ? 13.154 0.218 -4.089 1.00 87.12 73 VAL A N 1
ATOM 563 C CA . VAL A 1 73 ? 13.462 -0.805 -3.080 1.00 87.12 73 VAL A CA 1
ATOM 564 C C . VAL A 1 73 ? 14.086 -2.031 -3.728 1.00 87.12 73 VAL A C 1
ATOM 566 O O . VAL A 1 73 ? 15.118 -2.534 -3.289 1.00 87.12 73 VAL A O 1
ATOM 569 N N . VAL A 1 74 ? 13.505 -2.483 -4.837 1.00 83.38 74 VAL A N 1
ATOM 570 C CA . VAL A 1 74 ? 14.031 -3.615 -5.599 1.00 83.38 74 VAL A CA 1
ATOM 571 C C . VAL A 1 74 ? 15.444 -3.334 -6.127 1.00 83.38 74 VAL A C 1
ATOM 573 O O . VAL A 1 74 ? 16.322 -4.195 -6.006 1.00 83.38 74 VAL A O 1
ATOM 576 N N . SER A 1 75 ? 15.708 -2.131 -6.648 1.00 85.69 75 SER A N 1
ATOM 577 C CA . SER A 1 75 ? 17.042 -1.729 -7.113 1.00 85.69 75 SER A CA 1
ATOM 578 C C . SER A 1 75 ? 18.045 -1.535 -5.969 1.00 85.69 75 SER A C 1
ATOM 580 O O . SER A 1 75 ? 19.253 -1.673 -6.188 1.00 85.69 75 SER A O 1
ATOM 582 N N . GLY A 1 76 ? 17.569 -1.386 -4.729 1.00 86.19 76 GLY A N 1
ATOM 583 C CA . GLY A 1 76 ? 18.389 -1.169 -3.534 1.00 86.19 76 GLY A CA 1
ATOM 584 C C . GLY A 1 76 ? 18.786 0.294 -3.334 1.00 86.19 76 GLY A C 1
ATOM 585 O O . GLY A 1 76 ? 19.732 0.575 -2.608 1.00 86.19 76 GLY A O 1
ATOM 586 N N . GLU A 1 77 ? 18.095 1.217 -4.001 1.00 91.25 77 GLU A N 1
ATOM 587 C CA . GLU A 1 77 ? 18.259 2.664 -3.832 1.00 91.25 77 GLU A CA 1
ATOM 588 C C . GLU A 1 77 ? 17.541 3.189 -2.581 1.00 91.25 77 GLU A C 1
ATOM 590 O O . GLU A 1 77 ? 17.894 4.254 -2.068 1.00 91.25 77 GLU A O 1
ATOM 595 N N . LYS A 1 78 ? 16.509 2.468 -2.123 1.00 93.25 78 LYS A N 1
ATOM 596 C CA . LYS A 1 78 ? 15.668 2.823 -0.977 1.00 93.25 78 LYS A CA 1
ATOM 597 C C . LYS A 1 78 ? 15.324 1.620 -0.112 1.00 93.25 78 LYS A C 1
ATOM 599 O O . LYS A 1 78 ? 15.185 0.511 -0.613 1.00 93.25 78 LYS A O 1
ATOM 604 N N . GLU A 1 79 ? 15.123 1.855 1.176 1.00 90.94 79 GLU A N 1
ATOM 605 C CA . GLU A 1 79 ? 14.504 0.893 2.087 1.00 90.94 79 GLU A CA 1
ATOM 606 C C . GLU A 1 79 ? 12.970 0.960 1.992 1.00 90.94 79 GLU A C 1
ATOM 608 O O . GLU A 1 79 ? 12.393 1.966 1.566 1.00 90.94 79 GLU A O 1
ATOM 613 N N . ILE A 1 80 ? 12.278 -0.113 2.394 1.00 87.75 80 ILE A N 1
ATOM 614 C CA . ILE A 1 80 ? 10.809 -0.187 2.293 1.00 87.75 80 ILE A CA 1
ATOM 615 C C . ILE A 1 80 ? 10.126 0.895 3.139 1.00 87.75 80 ILE A C 1
ATOM 617 O O . ILE A 1 80 ? 9.103 1.447 2.738 1.00 87.75 80 ILE A O 1
ATOM 621 N N . GLU A 1 8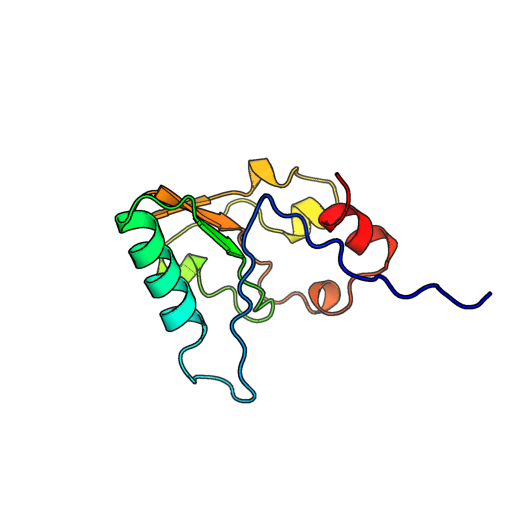1 ? 10.716 1.252 4.279 1.00 90.81 81 GLU A N 1
ATOM 622 C CA . GLU A 1 81 ? 10.216 2.292 5.172 1.00 90.81 81 GLU A CA 1
ATOM 623 C C . GLU A 1 81 ? 10.278 3.689 4.541 1.00 90.81 81 GLU A C 1
ATOM 625 O O . GLU A 1 81 ? 9.435 4.529 4.848 1.00 90.81 81 GLU A O 1
ATOM 630 N N . GLU A 1 82 ? 11.231 3.936 3.635 1.00 93.00 82 GLU A N 1
ATOM 631 C CA . GLU A 1 82 ? 11.399 5.230 2.957 1.00 93.00 82 GLU A CA 1
ATOM 632 C C . GLU A 1 82 ? 10.347 5.481 1.872 1.00 93.00 82 GLU A C 1
ATOM 634 O O . GLU A 1 82 ? 10.187 6.618 1.421 1.00 93.00 82 GLU A O 1
ATOM 639 N N . ILE A 1 83 ? 9.643 4.432 1.434 1.00 90.81 83 ILE A N 1
ATOM 640 C CA . ILE A 1 83 ? 8.617 4.539 0.393 1.00 90.81 83 ILE A CA 1
ATOM 641 C C . ILE A 1 83 ? 7.192 4.486 0.951 1.00 90.81 83 ILE A C 1
ATOM 643 O O . ILE A 1 83 ? 6.243 4.665 0.192 1.00 90.81 83 ILE A O 1
ATOM 647 N N . LEU A 1 84 ? 7.017 4.233 2.253 1.00 92.25 84 LEU A N 1
ATOM 648 C CA . LEU A 1 84 ? 5.693 4.164 2.869 1.00 92.25 84 LEU A CA 1
ATOM 649 C C . LEU A 1 84 ? 5.019 5.535 2.869 1.00 92.25 84 LEU A C 1
ATOM 651 O O . LEU A 1 84 ? 5.517 6.499 3.450 1.00 92.25 84 LEU A O 1
ATOM 655 N N . LEU A 1 85 ? 3.828 5.589 2.284 1.00 92.56 85 LEU A N 1
ATOM 656 C CA . LEU A 1 85 ? 2.971 6.767 2.306 1.00 92.56 85 LEU A CA 1
ATOM 657 C C . LEU A 1 85 ? 1.908 6.631 3.390 1.00 92.56 85 LEU A C 1
ATOM 659 O O . LEU A 1 85 ? 1.472 5.526 3.722 1.00 92.56 85 LEU A O 1
ATOM 663 N N . GLU A 1 86 ? 1.476 7.761 3.935 1.00 94.38 86 GLU A N 1
ATOM 664 C CA . GLU A 1 86 ? 0.342 7.822 4.850 1.00 94.38 86 GLU A CA 1
ATOM 665 C C . GLU A 1 86 ? -0.921 8.193 4.081 1.00 94.38 86 GLU A C 1
ATOM 667 O O . GLU A 1 86 ? -0.962 9.216 3.404 1.00 94.38 86 GLU A O 1
ATOM 672 N N . GLY A 1 87 ? -1.926 7.326 4.164 1.00 92.69 87 GLY A N 1
ATOM 673 C CA . GLY A 1 87 ? -3.240 7.544 3.579 1.00 92.69 87 GLY A CA 1
ATOM 674 C C . GLY A 1 87 ? -4.283 7.944 4.626 1.00 92.69 87 GLY A C 1
ATOM 675 O O . GLY A 1 87 ? -3.972 8.131 5.809 1.00 92.69 87 GLY A O 1
ATOM 676 N N . PRO A 1 88 ? -5.559 8.037 4.218 1.00 93.44 88 PRO A N 1
ATOM 677 C CA . PRO A 1 88 ? -6.650 8.402 5.111 1.00 93.44 88 PRO A CA 1
ATOM 678 C C . PRO A 1 88 ? -6.748 7.473 6.319 1.00 93.44 88 PRO A C 1
ATOM 680 O O . PRO A 1 88 ? -6.513 6.268 6.227 1.00 93.44 88 PRO A O 1
ATOM 683 N N . THR A 1 89 ? -7.169 8.010 7.464 1.00 94.69 89 THR A N 1
ATOM 684 C CA . THR A 1 89 ? -7.399 7.233 8.699 1.00 94.69 89 THR A CA 1
ATOM 685 C C . THR A 1 89 ? -6.163 6.488 9.227 1.00 94.69 89 THR A C 1
ATOM 687 O O . THR A 1 89 ? -6.306 5.539 9.994 1.00 94.69 89 THR A O 1
ATOM 690 N N . GLY A 1 90 ? -4.953 6.901 8.832 1.00 93.00 90 GLY A N 1
ATOM 691 C CA . GLY A 1 90 ? -3.693 6.325 9.312 1.00 93.00 90 GLY A CA 1
ATOM 692 C C . GLY A 1 90 ? -3.288 5.010 8.638 1.00 93.00 90 GLY A C 1
ATOM 693 O O . GLY A 1 90 ? -2.365 4.345 9.116 1.00 93.00 90 GLY A O 1
ATOM 694 N N . ILE A 1 91 ? -3.945 4.621 7.535 1.00 95.38 91 ILE A N 1
ATOM 695 C CA . ILE A 1 91 ? -3.462 3.502 6.717 1.00 95.38 91 ILE A CA 1
ATOM 696 C C . ILE A 1 91 ? -2.088 3.847 6.144 1.00 95.38 91 ILE A C 1
ATOM 698 O O . ILE A 1 91 ? -1.811 4.999 5.805 1.00 95.38 91 ILE A O 1
ATOM 702 N N . LYS A 1 92 ? -1.233 2.840 5.984 1.00 94.56 92 LYS A N 1
ATOM 703 C CA . LYS A 1 92 ? -0.000 2.992 5.212 1.00 94.56 92 LYS A CA 1
ATOM 704 C C . LYS A 1 92 ? -0.177 2.386 3.829 1.00 94.56 92 LYS A C 1
ATOM 706 O O . LYS A 1 92 ? -0.832 1.357 3.679 1.00 94.56 92 LYS A O 1
ATOM 711 N N . VAL A 1 93 ? 0.413 3.014 2.825 1.00 92.19 93 VAL A N 1
ATOM 712 C CA . VAL A 1 93 ? 0.375 2.553 1.436 1.00 92.19 93 VAL A CA 1
ATOM 713 C C . VAL A 1 93 ? 1.802 2.297 0.978 1.00 92.19 93 VAL A C 1
ATOM 715 O O . VAL A 1 93 ? 2.674 3.146 1.156 1.00 92.19 93 VAL A O 1
ATOM 718 N N . VAL A 1 94 ? 2.036 1.119 0.400 1.00 90.06 94 VAL A N 1
ATOM 719 C CA . VAL A 1 94 ? 3.260 0.820 -0.347 1.00 90.06 94 VAL A CA 1
ATOM 720 C C . VAL A 1 94 ? 2.985 1.153 -1.816 1.00 90.06 94 VAL A C 1
ATOM 722 O O . VAL A 1 94 ? 2.215 0.429 -2.454 1.00 90.06 94 VAL A O 1
ATOM 725 N N . PRO A 1 95 ? 3.565 2.236 -2.358 1.00 86.19 95 PRO A N 1
ATOM 726 C CA . PRO A 1 95 ? 3.359 2.623 -3.745 1.00 86.19 95 PRO A CA 1
ATOM 727 C C . PRO A 1 95 ? 3.964 1.592 -4.701 1.00 86.19 95 PRO A C 1
ATOM 729 O O . PRO A 1 95 ? 5.157 1.263 -4.638 1.00 86.19 95 PRO A O 1
ATOM 732 N N . ALA A 1 96 ? 3.123 1.102 -5.610 1.00 78.31 96 ALA A N 1
ATOM 733 C CA . ALA A 1 96 ? 3.531 0.233 -6.701 1.00 78.31 96 ALA A CA 1
ATOM 734 C C . ALA A 1 96 ? 4.405 0.989 -7.714 1.00 78.31 96 ALA A C 1
ATOM 736 O O . ALA A 1 96 ? 4.426 2.219 -7.764 1.00 78.31 96 ALA A O 1
ATOM 737 N N . SER A 1 97 ? 5.123 0.251 -8.561 1.00 69.12 97 SER A N 1
ATOM 738 C CA . SER A 1 97 ? 5.705 0.835 -9.770 1.00 69.12 97 SER A CA 1
ATOM 739 C C . SER A 1 97 ? 4.666 0.745 -10.883 1.00 69.12 97 SER A C 1
ATOM 741 O O . SER A 1 97 ? 4.301 -0.364 -11.256 1.00 69.12 97 SER A O 1
ATOM 743 N N . SER A 1 98 ? 4.202 1.874 -11.416 1.00 58.00 98 SER A N 1
ATOM 744 C CA . SER A 1 98 ? 3.358 1.891 -12.614 1.00 58.00 98 SER A CA 1
ATOM 745 C C . SER A 1 98 ? 4.189 1.582 -13.867 1.00 58.00 98 SER A C 1
ATOM 747 O O . SER A 1 98 ? 5.335 2.018 -13.982 1.00 58.00 98 SER A O 1
ATOM 749 N N . GLY A 1 99 ? 3.626 0.813 -14.805 1.00 50.59 99 GLY A N 1
ATOM 750 C CA . GLY A 1 99 ? 4.193 0.615 -16.145 1.00 50.59 99 GLY A CA 1
ATOM 751 C C . GLY A 1 99 ? 5.487 -0.203 -16.227 1.00 50.59 99 GLY A C 1
ATOM 752 O O . GLY A 1 99 ? 6.220 -0.067 -17.204 1.00 50.59 99 GLY A O 1
ATOM 753 N N . VAL A 1 100 ? 5.801 -1.042 -15.232 1.00 53.16 100 VAL A N 1
ATOM 754 C CA . VAL A 1 100 ? 7.057 -1.813 -15.217 1.00 53.16 100 VAL A CA 1
ATOM 755 C C . VAL A 1 100 ? 6.777 -3.315 -15.257 1.00 53.16 100 VAL A C 1
ATOM 757 O O . VAL A 1 100 ? 6.606 -3.966 -14.229 1.00 53.16 100 VAL A O 1
ATOM 760 N N . GLU A 1 101 ? 6.806 -3.878 -16.466 1.00 54.53 101 GLU A N 1
ATOM 761 C CA . GLU A 1 101 ? 6.715 -5.324 -16.739 1.00 54.53 101 GLU A CA 1
ATOM 762 C C . GLU A 1 101 ? 7.767 -6.140 -15.960 1.00 54.53 101 GLU A C 1
ATOM 764 O O . GLU A 1 101 ? 7.497 -7.253 -15.510 1.00 54.53 101 GLU A O 1
ATOM 769 N N . MET A 1 102 ? 8.938 -5.54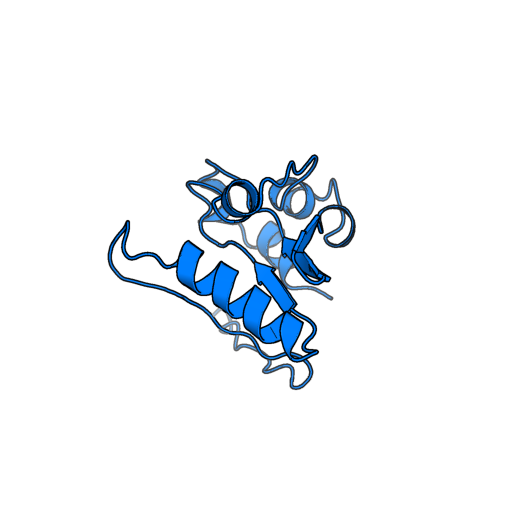6 -15.696 1.00 54.34 102 MET A N 1
ATOM 770 C CA . MET A 1 102 ? 10.017 -6.142 -14.893 1.00 54.34 102 MET A CA 1
ATOM 771 C C . MET A 1 102 ? 9.560 -6.543 -13.480 1.00 54.34 102 MET A C 1
ATOM 773 O O . MET A 1 102 ? 10.080 -7.507 -12.930 1.00 54.34 102 MET A O 1
ATOM 777 N N . MET A 1 103 ? 8.554 -5.871 -12.905 1.00 58.69 103 MET A N 1
ATOM 778 C CA . MET A 1 103 ? 8.032 -6.229 -11.582 1.00 58.69 103 MET A CA 1
ATOM 779 C C . MET A 1 103 ? 7.150 -7.486 -11.612 1.00 58.69 103 MET A C 1
ATOM 781 O O . MET A 1 103 ? 7.095 -8.220 -10.626 1.00 58.69 103 MET A O 1
ATOM 785 N N . ALA A 1 104 ? 6.488 -7.766 -12.741 1.00 61.38 104 ALA A N 1
ATOM 786 C CA . ALA A 1 104 ? 5.731 -9.004 -12.930 1.00 61.38 104 ALA A CA 1
ATOM 787 C C . ALA A 1 104 ? 6.664 -10.220 -13.079 1.00 61.38 104 ALA A C 1
ATOM 789 O O . ALA A 1 104 ? 6.305 -11.324 -12.676 1.00 61.38 104 ALA A O 1
ATOM 790 N N . ASN A 1 105 ? 7.878 -9.993 -13.594 1.00 65.31 105 ASN A N 1
ATOM 791 C CA . ASN A 1 105 ? 8.913 -11.000 -13.824 1.00 65.31 105 ASN A CA 1
ATOM 792 C C . ASN A 1 105 ? 10.214 -10.666 -13.071 1.00 65.31 105 ASN A C 1
ATOM 794 O O . ASN A 1 105 ? 11.291 -10.619 -13.663 1.00 65.31 105 ASN A O 1
ATOM 798 N N . LEU A 1 106 ? 10.115 -10.436 -11.756 1.00 66.50 106 LEU A N 1
ATOM 799 C CA . LEU A 1 106 ? 11.277 -10.150 -10.908 1.00 66.50 106 LEU A CA 1
ATOM 800 C C . LEU A 1 106 ? 12.265 -11.330 -10.894 1.00 66.50 106 LEU A C 1
ATOM 802 O O . LEU A 1 106 ? 11.895 -12.422 -10.440 1.00 66.50 106 LEU A O 1
ATOM 806 N N . PRO A 1 107 ? 13.535 -11.125 -11.296 1.00 71.50 107 PRO A N 1
ATOM 807 C CA . PRO A 1 107 ? 14.594 -12.108 -11.104 1.00 71.50 107 PRO A CA 1
ATOM 808 C C . PRO A 1 107 ? 14.728 -12.494 -9.626 1.00 71.50 107 PRO A C 1
ATOM 810 O O . PRO A 1 107 ? 14.506 -11.681 -8.725 1.00 71.50 107 PRO A O 1
ATOM 813 N N . GLU A 1 108 ? 15.151 -13.726 -9.339 1.00 73.62 108 GLU A N 1
ATOM 814 C CA . GLU A 1 108 ? 15.194 -14.245 -7.964 1.00 73.62 108 GLU A CA 1
ATOM 815 C C . GLU A 1 108 ? 16.002 -13.356 -7.000 1.00 73.62 108 GLU A C 1
ATOM 817 O O . GLU A 1 108 ? 15.590 -13.138 -5.857 1.00 73.62 108 GLU A O 1
ATOM 822 N N . ARG A 1 109 ? 17.123 -12.793 -7.471 1.00 74.12 109 ARG A N 1
ATOM 823 C CA . ARG A 1 109 ? 17.977 -11.884 -6.690 1.00 74.12 109 ARG A CA 1
ATOM 824 C C . ARG A 1 109 ? 17.210 -10.664 -6.177 1.00 74.12 109 ARG A C 1
ATOM 826 O O . ARG A 1 109 ? 17.410 -10.240 -5.043 1.00 74.12 109 ARG A O 1
ATOM 833 N N . GLU A 1 110 ? 16.343 -10.114 -7.015 1.00 70.94 110 GLU A N 1
ATOM 834 C CA . GLU A 1 110 ? 15.518 -8.945 -6.720 1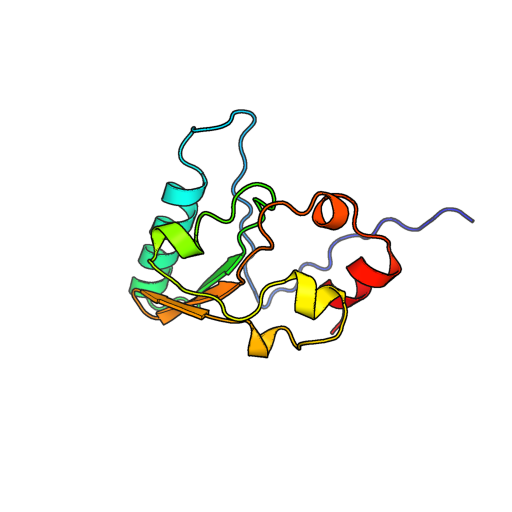.00 70.94 110 GLU A CA 1
ATOM 835 C C . GLU A 1 110 ? 14.332 -9.318 -5.830 1.00 70.94 110 GLU A C 1
ATOM 837 O O . GLU A 1 110 ? 14.061 -8.645 -4.838 1.00 70.94 110 GLU A O 1
ATOM 842 N N . ARG A 1 111 ? 13.706 -10.473 -6.084 1.00 70.69 111 ARG A N 1
ATOM 843 C CA . ARG A 1 111 ? 12.646 -11.028 -5.233 1.00 70.69 111 ARG A CA 1
ATOM 844 C C . ARG A 1 111 ? 13.103 -11.252 -3.787 1.00 70.69 111 ARG A C 1
ATOM 846 O O . ARG A 1 111 ? 12.338 -10.986 -2.862 1.00 70.69 111 ARG A O 1
ATOM 853 N N . ARG A 1 112 ? 14.348 -11.694 -3.561 1.00 73.00 112 ARG A N 1
ATOM 854 C CA . ARG A 1 112 ? 14.899 -11.861 -2.200 1.00 73.00 112 ARG A CA 1
ATOM 855 C C . ARG A 1 112 ? 14.929 -10.547 -1.412 1.00 73.00 112 ARG A C 1
ATOM 857 O O . ARG A 1 112 ? 14.744 -10.584 -0.203 1.00 73.00 112 ARG A O 1
ATOM 864 N N . ARG A 1 113 ? 15.068 -9.390 -2.063 1.00 71.38 113 ARG A N 1
ATOM 865 C CA . ARG A 1 113 ? 15.055 -8.085 -1.374 1.00 71.38 113 ARG A CA 1
ATOM 866 C C . ARG A 1 113 ? 13.682 -7.715 -0.807 1.00 71.38 113 ARG A C 1
ATOM 868 O O . ARG A 1 113 ? 13.614 -6.964 0.152 1.00 71.38 113 ARG A O 1
ATOM 875 N N . LEU A 1 114 ? 12.602 -8.281 -1.350 1.00 69.00 114 LEU A N 1
ATOM 876 C CA . LEU A 1 114 ? 11.237 -8.076 -0.848 1.00 69.00 114 LEU A CA 1
ATOM 877 C C . LEU A 1 114 ? 10.835 -9.074 0.248 1.00 69.00 114 LEU A C 1
ATOM 879 O O . LEU A 1 114 ? 9.906 -8.811 1.005 1.00 69.00 114 LEU A O 1
ATOM 883 N N . ILE A 1 115 ? 11.487 -10.240 0.301 1.00 67.44 115 ILE A N 1
ATOM 884 C CA . ILE A 1 115 ? 11.073 -11.372 1.149 1.00 67.44 115 ILE A CA 1
ATOM 885 C C . ILE A 1 115 ? 11.961 -11.517 2.399 1.00 67.44 115 ILE A C 1
ATOM 887 O O . ILE A 1 115 ? 11.584 -12.223 3.332 1.00 67.44 115 ILE A O 1
ATOM 891 N N . VAL A 1 116 ? 13.121 -10.855 2.457 1.00 44.34 116 VAL A N 1
ATOM 892 C CA . VAL A 1 116 ? 14.125 -11.111 3.500 1.00 44.34 116 VAL A CA 1
ATOM 893 C C . VAL A 1 116 ? 14.261 -9.944 4.484 1.00 44.34 116 VAL A C 1
ATOM 895 O O . VAL A 1 116 ? 15.005 -8.996 4.245 1.00 44.34 116 VAL A O 1
ATOM 898 N N . LYS A 1 117 ? 13.592 -10.096 5.633 1.00 42.44 117 LYS A N 1
ATOM 899 C CA . LYS A 1 117 ? 14.130 -9.848 6.981 1.00 42.44 117 LYS A CA 1
ATOM 900 C C . LYS A 1 117 ? 13.379 -10.707 7.999 1.00 42.44 117 LYS A C 1
ATOM 902 O O . LYS A 1 117 ? 12.129 -10.715 7.961 1.00 42.44 117 LYS A O 1
#

Solvent-accessible surface area (backbone atoms only — not comparable to full-atom values): 7446 Å² total; per-residue (Å²): 133,84,78,78,77,89,74,78,76,82,57,92,88,63,91,84,84,87,86,86,73,99,61,84,90,79,45,62,64,63,50,53,54,50,52,42,42,56,42,18,73,74,72,43,91,38,73,46,74,53,80,47,33,69,57,49,52,65,42,64,74,67,73,50,84,74,93,49,30,49,56,38,35,53,74,64,81,39,57,72,78,79,31,55,40,82,48,71,77,73,23,33,33,45,43,35,41,54,68,38,70,60,70,83,63,54,53,70,78,41,46,47,66,78,71,68,129

Radius of gyration: 15.05 Å; Cα contacts (8 Å, |Δi|>4): 140; chains: 1; bounding box: 34×42×32 Å

Secondary structure (DSSP, 8-state):
-PPPP------TT--------SSTTSSHHHHHHHHHHHHHHTT---EEE---TTS--HHHHTT---SS-HHHHHHTSS-GGGGPEE-GGG-EEEPPPTT-HHHHT--HHHHHHHH--

Mean predicted aligned error: 8.69 Å

Sequence (117 aa):
MEE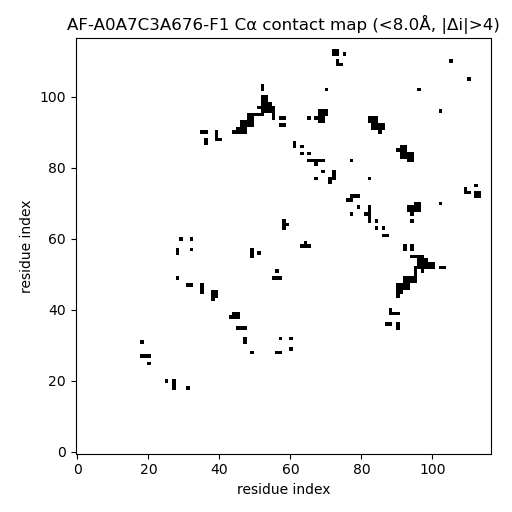EPLVRRHNPRFRTIAITSGKGGVGKTNFAANLGVALSQIGKKVIIFDADLGLANVDVFFDLHPKYNLKHVVSGEKEIEEILLEGPTGIKVVPASSGVEMMANLPERERRRLIVK

Nearest PDB structures (foldseek):
  5j1j-assembly1_B  TM=9.255E-01  e=6.023E-10  Pseudomonas aeruginosa PAO1
  7ejw-assembly1_B  TM=9.021E-01  e=1.229E-08  Pseudomonas aeruginosa PAO1
  8p53-assembly1_A  TM=8.995E-01  e=1.313E-08  Pseudomonas aeruginosa PAO1
  4rz2-assembly2_B  TM=8.507E-01  e=1.272E-04  Geobacillus thermodenitrificans NG80-2
  4rz3-assembly1_B  TM=8.426E-01  e=1.116E-04  Geobacillus thermodenitrificans NG80-2

pLDDT: mean 78.98, std 16.17, range [42.44, 97.56]

Foldseek 3Di:
DDDDDPDDDPPVPDDDDDFDDPDPPPCSLVCQLVVQLVCLVVPDAAEDEDPPQADFVNCVVQVHDFPDAVVCLLVVVDPQVNRWDAGPSRHIYHTHHHRDPCSVVPDPSSVCSVVDD